Protein AF-A0A938TES0-F1 (afdb_monomer_lite)

Sequence (71 aa):
MKKKIILFFVIVSLIISNSCNSPTEPEPIYKDPLTMTWTVDTLEYPDAFQTTLSSIWGSSPNDVYAVGHSE

Foldseek 3Di:
DVVVVVVVVVVVVVVVVVPPDDPPPPDPDDDDPVPDDDDDDDDDDPPFPDDDWDDKDAPDPPGIDTDDDTD

Structure (mmCIF, N/CA/C/O backbone):
data_AF-A0A938TES0-F1
#
_entry.id   AF-A0A938TES0-F1
#
loop_
_atom_site.group_PDB
_atom_site.id
_atom_site.type_symbol
_atom_site.label_atom_id
_atom_site.label_alt_id
_atom_site.label_comp_id
_atom_site.label_asym_id
_atom_site.label_entity_id
_atom_site.label_seq_id
_atom_site.pdbx_PDB_ins_code
_atom_site.Cartn_x
_atom_site.Cartn_y
_atom_site.Cartn_z
_atom_site.occupancy
_atom_site.B_iso_or_equiv
_atom_site.auth_seq_id
_atom_site.auth_comp_id
_atom_site.auth_asym_id
_atom_site.auth_atom_id
_atom_site.pdbx_PDB_model_num
ATOM 1 N N . MET A 1 1 ? -59.455 -16.605 29.569 1.00 62.22 1 MET A N 1
ATOM 2 C CA . MET A 1 1 ? -58.481 -16.941 28.501 1.00 62.22 1 MET A CA 1
ATOM 3 C C . MET A 1 1 ? -58.008 -15.719 27.719 1.00 62.22 1 MET A C 1
ATOM 5 O O . MET A 1 1 ? -56.812 -15.476 27.711 1.00 62.22 1 MET A O 1
ATOM 9 N N . LYS A 1 2 ? -58.909 -14.891 27.166 1.00 70.75 2 LYS A N 1
ATOM 10 C CA . LYS A 1 2 ? -58.559 -13.690 26.375 1.00 70.75 2 LYS A CA 1
ATOM 11 C C . LYS A 1 2 ? -57.610 -12.702 27.088 1.00 70.75 2 LYS A C 1
ATOM 13 O O . LYS A 1 2 ? -56.630 -12.278 26.496 1.00 70.75 2 LYS A O 1
ATOM 18 N N . LYS A 1 3 ? -57.817 -12.427 28.387 1.00 72.38 3 LYS A N 1
ATOM 19 C CA . LYS A 1 3 ? -56.913 -11.570 29.192 1.00 72.38 3 LYS A CA 1
ATOM 20 C C . LYS A 1 3 ? -55.503 -12.152 29.387 1.00 72.38 3 LYS A C 1
ATOM 22 O O . LYS A 1 3 ? -54.547 -11.393 29.400 1.00 72.38 3 LYS A O 1
ATOM 27 N N . LYS A 1 4 ? -55.366 -13.481 29.502 1.00 75.56 4 LYS A N 1
ATOM 28 C CA . LYS A 1 4 ? -54.053 -14.147 29.622 1.00 75.56 4 LYS A CA 1
ATOM 29 C C . LYS A 1 4 ? -53.281 -14.099 28.299 1.00 75.56 4 LYS A C 1
ATOM 31 O O . LYS A 1 4 ? -52.076 -13.914 28.316 1.00 75.56 4 LYS A O 1
ATOM 36 N N . ILE A 1 5 ? -53.995 -14.202 27.175 1.00 82.81 5 ILE A N 1
ATOM 37 C CA . ILE A 1 5 ? -53.425 -14.064 25.826 1.00 82.81 5 ILE A CA 1
ATOM 38 C C . ILE A 1 5 ? -52.947 -12.627 25.588 1.00 82.81 5 ILE A C 1
ATOM 40 O O . ILE A 1 5 ? -51.818 -12.429 25.164 1.00 82.81 5 ILE A O 1
ATOM 44 N N . ILE A 1 6 ? -53.762 -11.623 25.932 1.00 84.44 6 ILE A N 1
ATOM 45 C CA . ILE A 1 6 ? -53.370 -10.207 25.814 1.00 84.44 6 ILE A CA 1
ATOM 46 C C . ILE A 1 6 ? -52.147 -9.907 26.691 1.00 84.44 6 ILE A C 1
ATOM 48 O O . ILE A 1 6 ? -51.199 -9.288 26.223 1.00 84.44 6 ILE A O 1
ATOM 52 N N . LEU A 1 7 ? -52.132 -10.397 27.935 1.00 86.38 7 LEU A N 1
ATOM 53 C CA . LEU A 1 7 ? -50.995 -10.220 28.839 1.00 86.38 7 LEU A CA 1
ATOM 54 C C . LEU A 1 7 ? -49.713 -10.861 28.283 1.00 86.38 7 LEU A C 1
ATOM 56 O O . LEU A 1 7 ? -48.650 -10.258 28.362 1.00 86.38 7 LEU A O 1
ATOM 60 N N . PHE A 1 8 ? -49.821 -12.045 27.676 1.00 90.56 8 PHE A N 1
ATOM 61 C CA . PHE A 1 8 ? -48.697 -12.717 27.027 1.00 90.56 8 PHE A CA 1
ATOM 62 C C . PHE A 1 8 ? -48.117 -11.882 25.876 1.00 90.56 8 PHE A C 1
ATOM 64 O O . PHE A 1 8 ? -46.908 -11.677 25.828 1.00 90.56 8 PHE A O 1
ATOM 71 N N . PHE A 1 9 ? -48.964 -11.325 25.005 1.00 90.31 9 PHE A N 1
ATOM 72 C CA . PHE A 1 9 ? -48.507 -10.462 23.909 1.00 90.31 9 PHE A CA 1
ATOM 73 C C . PHE A 1 9 ? -47.845 -9.167 24.398 1.00 90.31 9 PHE A C 1
ATOM 75 O O . PHE A 1 9 ? -46.836 -8.754 23.832 1.00 90.31 9 PHE A O 1
ATOM 82 N N . VAL A 1 10 ? -48.360 -8.553 25.469 1.00 91.44 10 VAL A N 1
ATOM 83 C CA . VAL A 1 10 ? -47.747 -7.356 26.073 1.00 91.44 10 VAL A CA 1
ATOM 84 C C . VAL A 1 10 ? -46.367 -7.677 26.651 1.00 91.44 10 VAL A C 1
ATOM 86 O O . VAL A 1 10 ? -45.424 -6.925 26.423 1.00 91.44 10 VAL A O 1
ATOM 89 N N . ILE A 1 11 ? -46.225 -8.810 27.345 1.00 88.25 11 ILE A N 1
ATOM 90 C CA . ILE A 1 11 ? -44.943 -9.254 27.913 1.00 88.25 11 ILE A CA 1
ATOM 91 C C . ILE A 1 11 ? -43.925 -9.535 26.803 1.00 88.25 11 ILE A C 1
ATOM 93 O O . ILE A 1 11 ? -42.795 -9.060 26.878 1.00 88.25 11 ILE A O 1
ATOM 97 N N . VAL A 1 12 ? -44.326 -10.252 25.749 1.00 87.38 12 VAL A N 1
ATOM 98 C CA . VAL A 1 12 ? -43.452 -10.556 24.605 1.00 87.38 12 VAL A CA 1
ATOM 99 C C . VAL A 1 12 ? -43.014 -9.277 23.890 1.00 87.38 12 VAL A C 1
ATOM 101 O O . VAL A 1 12 ? -41.830 -9.113 23.610 1.00 87.38 12 VAL A O 1
ATOM 104 N N . SER A 1 13 ? -43.934 -8.334 23.661 1.00 84.12 13 SER A N 1
ATOM 105 C CA . SER A 1 13 ? -43.600 -7.037 23.065 1.00 84.12 13 SER A CA 1
ATOM 106 C C . SER A 1 13 ? -42.599 -6.256 23.916 1.00 84.12 13 SER A C 1
ATOM 108 O O . SER A 1 13 ? -41.679 -5.670 23.362 1.00 84.12 13 SER A O 1
ATOM 110 N N . LEU A 1 14 ? -42.743 -6.264 25.245 1.00 81.12 14 LEU A N 1
ATOM 111 C CA . LEU A 1 14 ? -41.838 -5.557 26.153 1.00 81.12 14 LEU A CA 1
ATOM 112 C C . LEU A 1 14 ? -40.421 -6.156 26.140 1.00 81.12 14 LEU A C 1
ATOM 114 O O . LEU A 1 14 ? -39.441 -5.418 26.216 1.00 81.12 14 LEU A O 1
ATOM 118 N N . ILE A 1 15 ? -40.311 -7.483 26.019 1.00 76.94 15 ILE A N 1
ATOM 119 C CA . ILE A 1 15 ? -39.025 -8.192 25.934 1.00 76.94 15 ILE A CA 1
ATOM 120 C C . ILE A 1 15 ? -38.302 -7.840 24.629 1.00 76.94 15 ILE A C 1
ATOM 122 O O . ILE A 1 15 ? -37.115 -7.524 24.658 1.00 76.94 15 ILE A O 1
ATOM 126 N N . ILE A 1 16 ? -39.015 -7.829 23.498 1.00 76.25 16 ILE A N 1
ATOM 127 C CA . ILE A 1 16 ? -38.425 -7.521 22.185 1.00 76.25 16 ILE A CA 1
ATOM 128 C C . ILE A 1 16 ? -37.933 -6.063 22.136 1.00 76.25 16 ILE A C 1
ATOM 130 O O . ILE A 1 16 ? -36.837 -5.812 21.642 1.00 76.25 16 ILE A O 1
ATOM 134 N N . SER A 1 17 ? -38.678 -5.113 22.718 1.00 74.19 17 SER A N 1
ATOM 135 C CA . SER A 1 17 ? -38.294 -3.691 22.758 1.00 74.19 17 SER A CA 1
ATOM 136 C C . SER A 1 17 ? -37.014 -3.407 23.550 1.00 74.19 17 SER A C 1
ATOM 138 O O . SER A 1 17 ? -36.325 -2.436 23.257 1.00 74.19 17 SER A O 1
ATOM 140 N N . ASN A 1 18 ? -36.689 -4.230 24.552 1.00 68.25 18 ASN A N 1
ATOM 141 C CA . ASN A 1 18 ? -35.478 -4.073 25.367 1.00 68.25 18 ASN A CA 1
ATOM 142 C C . ASN A 1 18 ? -34.290 -4.902 24.843 1.00 68.25 18 ASN A C 1
ATOM 144 O O . ASN A 1 18 ? -33.203 -4.835 25.410 1.00 68.25 18 ASN A O 1
ATOM 148 N N . SER A 1 19 ? -34.477 -5.679 23.768 1.00 68.12 19 SER A N 1
ATOM 149 C CA . SER A 1 19 ? -33.467 -6.605 23.237 1.00 68.12 19 SER A CA 1
ATOM 150 C C . SER A 1 19 ? -32.586 -6.017 22.123 1.00 68.12 19 SER A C 1
ATOM 152 O O . SER A 1 19 ? -31.790 -6.748 21.535 1.00 68.12 19 SER A O 1
ATOM 154 N N . CYS A 1 20 ? -32.691 -4.721 21.822 1.00 66.88 20 CYS A N 1
ATOM 155 C CA . CYS A 1 20 ? -31.809 -4.044 20.868 1.00 66.88 20 CYS A CA 1
ATOM 156 C C . CYS A 1 20 ? -30.793 -3.171 21.600 1.00 66.88 20 CYS A C 1
ATOM 158 O O . CYS A 1 20 ? -30.951 -1.962 21.679 1.00 66.88 20 CYS A O 1
ATOM 160 N N . ASN A 1 21 ? -29.746 -3.803 22.112 1.00 61.81 21 ASN A N 1
ATOM 161 C CA . ASN A 1 21 ? -28.439 -3.186 22.309 1.00 61.81 21 ASN A CA 1
ATOM 162 C C . ASN A 1 21 ? -27.433 -4.309 22.086 1.00 61.81 21 ASN A C 1
ATOM 164 O O . ASN A 1 21 ? -27.155 -5.071 23.005 1.00 61.81 21 ASN A O 1
ATOM 168 N N . SER A 1 22 ? -26.977 -4.483 20.846 1.00 63.59 22 SER A N 1
ATOM 169 C CA . SER A 1 22 ? -25.912 -5.436 20.534 1.00 63.59 22 SER A CA 1
ATOM 170 C C . SER A 1 22 ? -24.586 -4.756 20.886 1.00 63.59 22 SER A C 1
ATOM 172 O O . SER A 1 22 ? -24.189 -3.859 20.148 1.00 63.59 22 SER A O 1
ATOM 174 N N . PRO A 1 23 ? -23.895 -5.110 21.987 1.00 59.03 23 PRO A N 1
ATOM 175 C CA . PRO A 1 23 ? -22.634 -4.481 22.370 1.00 59.03 23 PRO A CA 1
ATOM 176 C C . PRO A 1 23 ? -21.431 -5.272 21.830 1.00 59.03 23 PRO A C 1
ATOM 178 O O . 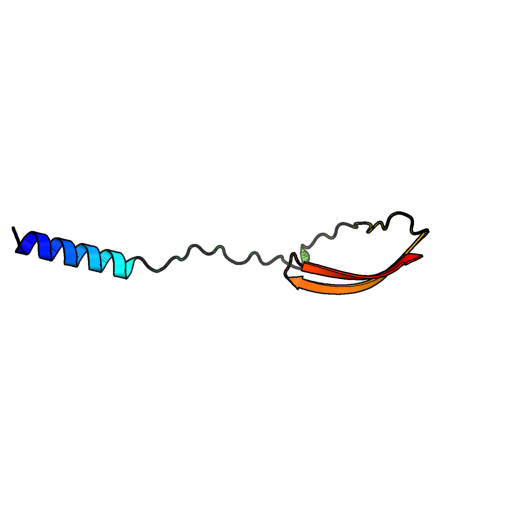PRO A 1 23 ? -20.313 -5.103 22.293 1.00 59.03 23 PRO A O 1
ATOM 181 N N . THR A 1 24 ? -21.660 -6.203 20.904 1.00 62.06 24 THR A N 1
ATOM 182 C CA . THR A 1 24 ? -20.696 -7.228 20.489 1.00 62.06 24 THR A CA 1
ATOM 183 C C . THR A 1 24 ? -19.809 -6.825 19.320 1.00 62.06 24 THR A C 1
ATOM 185 O O . THR A 1 24 ? -19.119 -7.690 18.785 1.00 62.06 24 THR A O 1
ATOM 188 N N . GLU A 1 25 ? -19.794 -5.553 18.914 1.00 72.19 25 GLU A N 1
ATOM 189 C CA . GLU A 1 25 ? -18.786 -5.100 17.957 1.00 72.19 25 GLU A CA 1
ATOM 190 C C . GLU A 1 25 ? -17.409 -5.204 18.635 1.00 72.19 25 GLU A C 1
ATOM 192 O O . GLU A 1 25 ? -17.207 -4.589 19.686 1.00 72.19 25 GLU A O 1
ATOM 197 N N . PRO A 1 26 ? -16.487 -6.044 18.125 1.00 72.94 26 PRO A N 1
ATOM 198 C CA . PRO A 1 26 ? -15.154 -6.148 18.698 1.00 72.94 26 PRO A CA 1
ATOM 199 C C . PRO A 1 26 ? -14.498 -4.770 18.671 1.00 72.94 26 PRO A C 1
ATOM 201 O O . PRO A 1 26 ? -14.600 -4.070 17.662 1.00 72.94 26 PRO A O 1
ATOM 204 N N . GLU A 1 27 ? -13.817 -4.385 19.753 1.00 75.31 27 GLU A N 1
ATOM 205 C CA . GLU A 1 27 ? -13.053 -3.138 19.748 1.00 75.31 27 GLU A CA 1
ATOM 206 C C . GLU A 1 27 ? -12.113 -3.118 18.531 1.00 75.31 27 GLU A C 1
ATOM 208 O O . GLU A 1 27 ? -11.469 -4.136 18.234 1.00 75.31 27 GLU A O 1
ATOM 213 N N . PRO A 1 28 ? -12.041 -1.995 17.793 1.00 75.62 28 PRO A N 1
ATOM 214 C CA . PRO A 1 28 ? -11.181 -1.904 16.628 1.00 75.62 28 PRO A CA 1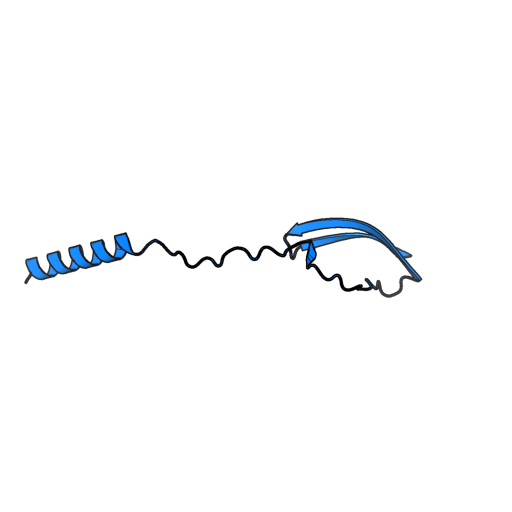
ATOM 215 C C . PRO A 1 28 ? -9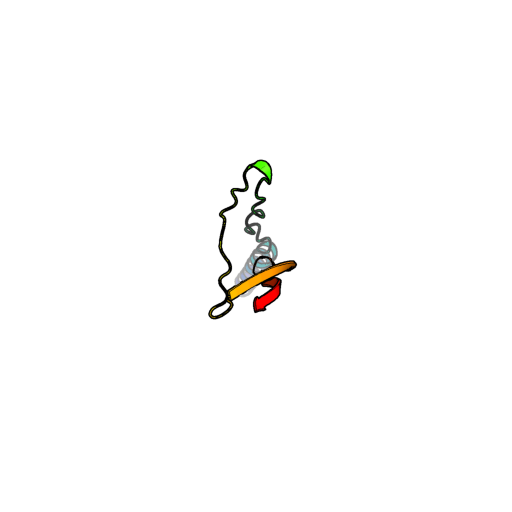.743 -2.192 17.060 1.00 75.62 28 PRO A C 1
ATOM 217 O O . PRO A 1 28 ? -9.198 -1.520 17.935 1.00 75.62 28 PRO A O 1
ATOM 220 N N . ILE A 1 29 ? -9.126 -3.210 16.455 1.00 77.19 29 ILE A N 1
ATOM 221 C CA . ILE A 1 29 ? -7.749 -3.601 16.763 1.00 77.19 29 ILE A CA 1
ATOM 222 C C . ILE A 1 29 ? -6.822 -2.462 16.328 1.00 77.19 29 ILE A C 1
ATOM 224 O O . ILE A 1 29 ? -6.468 -2.340 15.154 1.00 77.19 29 ILE A O 1
ATOM 228 N N . TYR A 1 30 ? -6.422 -1.625 17.282 1.00 80.00 30 TYR A N 1
ATOM 229 C CA . TYR A 1 30 ? -5.409 -0.602 17.071 1.00 80.00 30 TYR A CA 1
ATOM 230 C C . TYR A 1 30 ? -4.026 -1.256 17.131 1.00 80.00 30 TYR A C 1
ATOM 232 O O . TYR A 1 30 ? -3.579 -1.703 18.187 1.00 80.00 30 TYR A O 1
ATOM 240 N N . LYS A 1 31 ? -3.345 -1.345 15.985 1.00 77.94 31 LYS A N 1
ATOM 241 C CA . LYS A 1 31 ? -1.952 -1.800 15.937 1.00 77.94 31 LYS A CA 1
ATOM 242 C C . LYS A 1 31 ? -1.059 -0.673 16.444 1.00 77.94 31 LYS A C 1
ATOM 244 O O . LYS A 1 31 ? -1.032 0.393 15.833 1.00 77.94 31 LYS A O 1
ATOM 249 N N . ASP A 1 32 ? -0.323 -0.915 17.527 1.00 82.88 32 ASP A N 1
ATOM 250 C CA . ASP A 1 32 ? 0.685 0.028 18.012 1.00 82.88 32 ASP A CA 1
ATOM 251 C C . ASP A 1 32 ? 1.748 0.237 16.913 1.00 82.88 32 ASP A C 1
ATOM 253 O O . ASP A 1 32 ? 2.409 -0.739 16.528 1.00 82.88 32 ASP A O 1
ATOM 257 N N . PRO A 1 33 ? 1.934 1.475 16.409 1.00 82.19 33 PRO A N 1
ATOM 258 C CA . PRO A 1 33 ? 2.939 1.786 15.396 1.00 82.19 33 PRO A CA 1
ATOM 259 C C . PRO A 1 33 ? 4.356 1.345 15.780 1.00 82.19 33 PRO A C 1
ATOM 261 O O . PRO A 1 33 ? 5.148 1.016 14.902 1.00 82.19 33 PRO A O 1
ATOM 264 N N . LEU A 1 34 ? 4.674 1.297 17.079 1.00 82.25 34 LEU A N 1
ATOM 265 C CA . LEU A 1 34 ? 5.980 0.883 17.599 1.00 82.25 34 LEU A CA 1
ATOM 266 C C . LEU A 1 34 ? 6.210 -0.631 17.505 1.00 82.25 34 LEU A C 1
ATOM 268 O O . LEU A 1 34 ? 7.348 -1.087 17.590 1.00 82.25 34 LEU A O 1
ATOM 272 N N . THR A 1 35 ? 5.142 -1.410 17.327 1.00 88.69 35 THR A N 1
ATOM 273 C CA . THR A 1 35 ? 5.187 -2.879 17.226 1.00 88.69 35 THR A CA 1
ATOM 274 C C . THR A 1 35 ? 4.978 -3.391 15.802 1.00 88.69 35 THR A C 1
ATOM 276 O O . THR A 1 35 ? 5.024 -4.600 15.575 1.00 88.69 35 THR A O 1
ATOM 279 N N . MET A 1 36 ? 4.748 -2.499 14.828 1.00 82.88 36 MET A N 1
ATOM 280 C CA . MET A 1 36 ? 4.573 -2.893 13.432 1.00 82.88 36 MET A CA 1
ATOM 281 C C . MET A 1 36 ? 5.873 -3.476 12.873 1.00 82.88 36 MET A C 1
ATOM 283 O O . MET A 1 36 ? 6.875 -2.780 12.715 1.00 82.88 36 MET A O 1
ATOM 287 N N . THR A 1 37 ? 5.840 -4.764 12.542 1.00 88.25 37 THR A N 1
ATOM 288 C CA . THR A 1 37 ? 6.909 -5.441 11.815 1.00 88.25 37 THR A CA 1
ATOM 289 C C . THR A 1 37 ? 6.624 -5.373 10.320 1.00 88.25 37 THR A C 1
ATOM 291 O O . THR A 1 37 ? 5.570 -5.796 9.847 1.00 88.25 37 THR A O 1
ATOM 294 N N . TRP A 1 38 ? 7.571 -4.823 9.564 1.00 82.50 38 TRP A N 1
ATOM 295 C CA . TRP A 1 38 ? 7.495 -4.775 8.109 1.00 82.50 38 TRP A CA 1
ATOM 296 C C . TRP A 1 38 ? 8.229 -5.974 7.521 1.00 82.50 38 TRP A C 1
ATOM 298 O O . TRP A 1 38 ? 9.390 -6.223 7.849 1.00 82.50 38 TRP A O 1
ATOM 308 N N . THR A 1 39 ? 7.559 -6.711 6.643 1.00 86.94 39 THR A N 1
ATOM 309 C CA . THR A 1 39 ? 8.194 -7.703 5.776 1.00 86.94 39 THR A CA 1
ATOM 310 C C . THR A 1 39 ? 8.468 -7.061 4.428 1.00 86.94 39 THR A C 1
ATOM 312 O O . THR A 1 39 ? 7.583 -6.424 3.858 1.00 86.94 39 THR A O 1
ATOM 315 N N . VAL A 1 40 ? 9.688 -7.222 3.922 1.00 84.69 40 VAL A N 1
ATOM 316 C CA . VAL A 1 40 ? 10.003 -6.817 2.552 1.00 84.69 40 VAL A CA 1
ATOM 317 C C . VAL A 1 40 ? 9.353 -7.824 1.616 1.00 84.69 40 VAL A C 1
ATOM 319 O O . VAL A 1 40 ? 9.640 -9.016 1.706 1.00 84.69 40 VAL A O 1
ATOM 322 N N . ASP A 1 41 ? 8.488 -7.328 0.740 1.00 83.19 41 ASP A N 1
ATOM 323 C CA . ASP A 1 41 ? 7.932 -8.086 -0.372 1.00 83.19 41 ASP A CA 1
ATOM 324 C C . ASP A 1 41 ? 8.418 -7.464 -1.685 1.00 83.19 41 ASP A C 1
ATOM 326 O O . ASP A 1 41 ? 8.628 -6.250 -1.766 1.00 83.19 41 ASP A O 1
ATOM 330 N N . THR A 1 42 ? 8.650 -8.296 -2.696 1.00 84.12 42 THR A N 1
ATOM 331 C CA . THR A 1 42 ? 9.113 -7.846 -4.013 1.00 84.12 42 THR A CA 1
ATOM 332 C C . THR A 1 42 ? 7.942 -7.909 -4.976 1.00 84.12 42 THR A C 1
ATOM 334 O O . THR A 1 42 ? 7.451 -8.986 -5.298 1.00 84.12 42 THR A O 1
ATOM 337 N N . LEU A 1 43 ? 7.498 -6.746 -5.449 1.00 84.06 43 LEU A N 1
ATOM 338 C CA . LEU A 1 43 ? 6.489 -6.663 -6.499 1.00 84.06 43 LEU A CA 1
ATOM 339 C C . LEU A 1 43 ? 7.157 -6.976 -7.842 1.00 84.06 43 LEU A C 1
ATOM 341 O O . LEU A 1 43 ? 7.804 -6.116 -8.437 1.00 84.06 43 LEU A O 1
ATOM 345 N N . GLU A 1 44 ? 7.041 -8.227 -8.280 1.00 83.75 44 GLU A N 1
ATOM 346 C CA . GLU A 1 44 ? 7.531 -8.689 -9.578 1.00 83.75 44 GLU A CA 1
ATOM 347 C C . GLU A 1 44 ? 6.502 -8.383 -10.672 1.00 83.75 44 GLU A C 1
ATOM 349 O O . GLU A 1 44 ? 5.321 -8.718 -10.544 1.00 83.75 44 GLU A O 1
ATOM 354 N N . TYR A 1 45 ? 6.956 -7.754 -11.757 1.00 86.88 45 TYR A N 1
ATOM 355 C CA . TYR A 1 45 ? 6.179 -7.612 -12.982 1.00 86.88 45 TYR A CA 1
ATOM 356 C C . TYR A 1 45 ? 6.797 -8.523 -14.049 1.00 86.88 45 TYR A C 1
ATOM 358 O O . TYR A 1 45 ? 7.916 -8.246 -14.488 1.00 86.88 45 TYR A O 1
ATOM 366 N N . PRO A 1 46 ? 6.123 -9.624 -14.436 1.00 89.44 46 PRO A N 1
ATOM 367 C CA . PRO A 1 46 ? 6.662 -10.561 -15.412 1.00 89.44 46 PRO A CA 1
ATOM 368 C C . PRO A 1 46 ? 7.055 -9.854 -16.708 1.00 89.44 46 PRO A C 1
ATOM 370 O O . PRO A 1 46 ? 6.368 -8.936 -17.152 1.00 89.44 46 PRO A O 1
ATOM 373 N N . ASP A 1 47 ? 8.166 -10.294 -17.293 1.00 90.50 47 ASP A N 1
ATOM 374 C CA . ASP A 1 47 ? 8.723 -9.795 -18.556 1.00 90.50 47 ASP A CA 1
ATOM 375 C C . ASP A 1 47 ? 9.258 -8.350 -18.542 1.00 90.50 47 ASP A C 1
ATOM 377 O O . ASP A 1 47 ? 9.870 -7.939 -19.527 1.00 90.50 47 ASP A O 1
ATOM 381 N N . ALA A 1 48 ? 9.127 -7.609 -17.433 1.00 90.25 48 ALA A N 1
ATOM 382 C CA . ALA A 1 48 ? 9.794 -6.320 -17.273 1.00 90.25 48 ALA A CA 1
ATOM 383 C C . ALA A 1 48 ? 11.240 -6.511 -16.799 1.00 90.25 48 ALA A C 1
ATOM 385 O O . ALA A 1 48 ? 11.499 -7.116 -15.755 1.00 90.25 48 ALA A O 1
ATOM 386 N N . PHE A 1 49 ? 12.205 -5.950 -17.526 1.00 89.75 49 PHE A N 1
ATOM 387 C CA . PHE A 1 49 ? 13.607 -5.951 -17.095 1.00 89.75 49 PHE A CA 1
ATOM 388 C C . PHE A 1 49 ? 13.885 -4.864 -16.047 1.00 89.75 49 PHE A C 1
ATOM 390 O O . PHE A 1 49 ? 14.908 -4.907 -15.360 1.00 89.75 49 PHE A O 1
ATOM 397 N N . GLN A 1 50 ? 12.969 -3.902 -15.900 1.00 89.75 50 GLN A N 1
ATOM 398 C CA . GLN A 1 50 ? 12.998 -2.891 -14.852 1.00 89.75 50 GLN A CA 1
ATOM 399 C C . GLN A 1 50 ? 11.581 -2.584 -14.359 1.00 89.75 50 GLN A C 1
ATOM 401 O O . GLN A 1 50 ? 10.700 -2.271 -15.148 1.00 89.75 50 GLN A O 1
ATOM 406 N N . THR A 1 51 ? 11.379 -2.582 -13.037 1.00 91.25 51 THR A N 1
ATOM 407 C CA . THR A 1 51 ? 10.141 -2.102 -12.397 1.00 91.25 51 THR A CA 1
ATOM 408 C C . THR A 1 51 ? 10.486 -1.038 -11.360 1.00 91.25 51 THR A C 1
ATOM 410 O O . THR A 1 51 ? 11.224 -1.296 -10.412 1.00 91.25 51 THR A O 1
ATOM 413 N N . THR A 1 52 ? 9.973 0.178 -11.542 1.00 91.44 52 THR A N 1
ATOM 414 C CA . THR A 1 52 ? 10.193 1.315 -10.634 1.00 91.44 52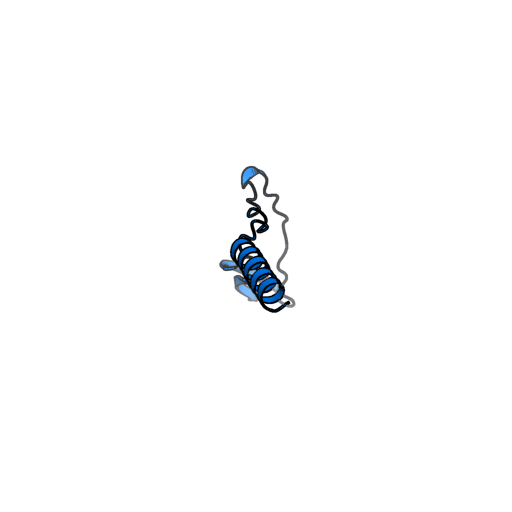 THR A CA 1
ATOM 415 C C . THR A 1 52 ? 8.857 1.814 -10.111 1.00 91.44 52 THR A C 1
ATOM 417 O O . THR A 1 52 ? 8.044 2.285 -10.897 1.00 91.44 52 THR A O 1
ATOM 420 N N . LEU A 1 53 ? 8.633 1.770 -8.797 1.00 91.81 53 LEU A N 1
ATOM 421 C CA . LEU A 1 53 ? 7.426 2.316 -8.167 1.00 91.81 53 LEU A CA 1
ATOM 422 C C . LEU A 1 53 ? 7.651 3.774 -7.759 1.00 91.81 53 LEU A C 1
ATOM 424 O O . LEU A 1 53 ? 8.656 4.106 -7.137 1.00 91.81 53 LEU A O 1
ATOM 428 N N . SER A 1 54 ? 6.715 4.651 -8.114 1.00 95.31 54 SER A N 1
ATOM 429 C CA . SER A 1 54 ? 6.801 6.099 -7.885 1.00 95.31 54 SER A CA 1
ATOM 430 C C . SER A 1 54 ? 5.817 6.603 -6.832 1.00 95.31 54 SER A C 1
ATOM 432 O O . SER A 1 54 ? 6.074 7.625 -6.199 1.00 95.31 54 SER A O 1
ATOM 434 N N . SER A 1 55 ? 4.680 5.928 -6.644 1.00 96.06 55 SER A N 1
ATOM 435 C CA . SER A 1 55 ? 3.681 6.325 -5.646 1.00 96.06 55 SER A CA 1
ATOM 436 C C . SER A 1 55 ? 2.748 5.173 -5.263 1.00 96.06 55 SER A C 1
ATOM 438 O O . SER A 1 55 ? 2.610 4.206 -6.014 1.00 96.06 55 SER A O 1
ATOM 440 N N . ILE A 1 56 ? 2.101 5.301 -4.099 1.00 93.88 56 ILE A N 1
ATOM 441 C CA . ILE A 1 56 ? 1.115 4.364 -3.548 1.00 93.88 56 ILE A CA 1
ATOM 442 C C . ILE A 1 56 ? -0.034 5.138 -2.880 1.00 93.88 56 ILE A C 1
ATOM 444 O O . ILE A 1 56 ? 0.201 6.142 -2.205 1.00 93.88 56 ILE A O 1
ATOM 448 N N . TRP A 1 57 ? -1.273 4.676 -3.051 1.00 96.62 57 TRP A N 1
ATOM 449 C CA . TRP A 1 57 ? -2.461 5.182 -2.347 1.00 96.62 57 TRP A CA 1
ATOM 450 C C . TRP A 1 57 ? -3.470 4.052 -2.092 1.00 96.62 57 TRP A C 1
ATOM 452 O O . TRP A 1 57 ? -3.374 2.988 -2.695 1.00 96.62 57 TRP A O 1
ATOM 462 N N . GLY A 1 58 ? -4.460 4.265 -1.219 1.00 95.81 58 GLY A N 1
ATOM 463 C CA . GLY A 1 58 ? -5.501 3.267 -0.948 1.00 95.81 58 GLY A CA 1
ATOM 464 C C . GLY A 1 58 ? -6.833 3.886 -0.536 1.00 95.81 58 GLY A C 1
ATOM 465 O O . GLY A 1 58 ? -6.860 4.959 0.065 1.00 95.81 58 GLY A O 1
ATOM 466 N N . SER A 1 59 ? -7.934 3.215 -0.882 1.00 96.38 59 SER A N 1
ATOM 467 C CA . SER A 1 59 ? -9.303 3.618 -0.513 1.00 96.38 59 SER A CA 1
ATOM 468 C C . SER A 1 59 ? -9.798 2.894 0.749 1.00 96.38 59 SER A C 1
ATOM 470 O O . SER A 1 59 ? -10.654 3.401 1.473 1.00 96.38 59 SER A O 1
ATOM 472 N N . SER A 1 60 ? -9.242 1.710 1.025 1.00 94.94 60 SER A N 1
ATOM 473 C CA . SER A 1 60 ? -9.544 0.861 2.179 1.00 94.94 60 SER A CA 1
ATOM 474 C C . SER A 1 60 ? -8.358 -0.078 2.472 1.00 94.94 60 SER A C 1
ATOM 476 O O . SER A 1 60 ? -7.457 -0.183 1.637 1.00 94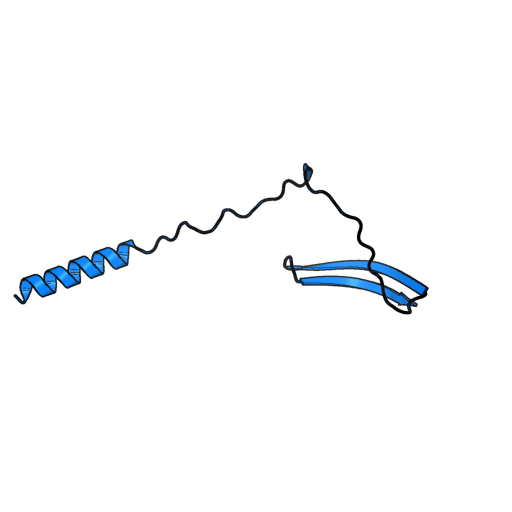.94 60 SER A O 1
ATOM 478 N N . PRO A 1 61 ? -8.333 -0.806 3.609 1.00 88.81 61 PRO A N 1
ATOM 479 C CA . PRO A 1 61 ? -7.244 -1.738 3.934 1.00 88.81 61 PRO A CA 1
ATOM 480 C C . PRO A 1 61 ? -6.990 -2.845 2.897 1.00 88.81 61 PRO A C 1
ATOM 482 O O . PRO A 1 61 ? -5.916 -3.441 2.907 1.00 88.81 61 PRO A O 1
ATOM 485 N N . ASN A 1 62 ? -7.964 -3.133 2.027 1.00 93.44 62 ASN A N 1
ATOM 486 C CA . ASN A 1 62 ? -7.884 -4.175 1.001 1.00 93.44 62 ASN A CA 1
ATOM 487 C C . ASN A 1 62 ? -7.892 -3.624 -0.433 1.00 93.44 62 ASN A C 1
ATOM 489 O O . ASN A 1 62 ? -7.863 -4.413 -1.371 1.00 93.44 62 ASN A O 1
ATOM 493 N N . ASP A 1 63 ? -7.944 -2.302 -0.6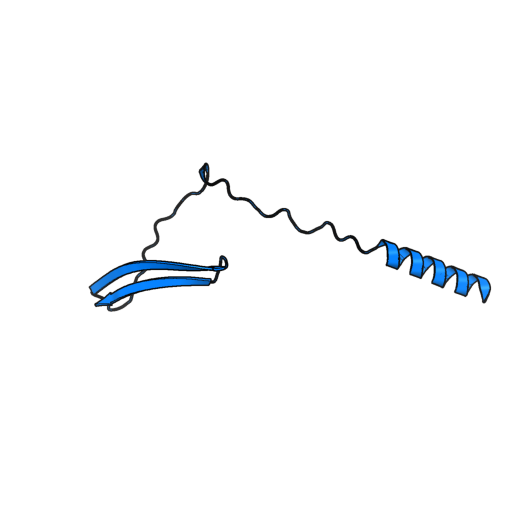09 1.00 96.56 63 ASP A N 1
ATOM 494 C CA . ASP A 1 63 ? -7.998 -1.659 -1.923 1.00 96.56 63 ASP A CA 1
ATOM 495 C C . ASP A 1 63 ? -6.893 -0.604 -2.026 1.00 96.56 63 ASP A C 1
ATOM 497 O O . ASP A 1 63 ? -7.031 0.530 -1.552 1.00 96.56 63 ASP A O 1
ATOM 501 N N . VAL A 1 64 ? -5.763 -1.037 -2.589 1.00 93.94 64 VAL A N 1
ATOM 502 C CA . VAL A 1 64 ? -4.495 -0.307 -2.649 1.00 93.94 64 VAL A CA 1
ATOM 503 C C . VAL A 1 64 ? -3.989 -0.304 -4.086 1.00 93.94 64 VAL A C 1
ATOM 505 O O . VAL A 1 64 ? -4.027 -1.318 -4.778 1.00 93.94 64 VAL A O 1
ATOM 508 N N . TYR A 1 65 ? -3.479 0.842 -4.515 1.00 93.88 65 TYR A N 1
ATOM 509 C CA . TYR A 1 65 ? -2.982 1.092 -5.858 1.00 93.88 65 TYR A CA 1
ATOM 510 C C . TYR A 1 65 ? -1.533 1.560 -5.771 1.00 93.88 65 TYR A C 1
ATOM 512 O O . TYR A 1 65 ? -1.188 2.387 -4.925 1.00 93.88 65 TYR A O 1
ATOM 520 N N . ALA A 1 66 ? -0.697 1.067 -6.680 1.00 92.44 66 ALA A N 1
ATOM 521 C CA . ALA A 1 66 ? 0.673 1.524 -6.861 1.00 92.44 66 ALA A CA 1
ATOM 522 C C . ALA A 1 66 ? 0.882 1.938 -8.321 1.00 92.44 66 ALA A C 1
ATOM 524 O O . ALA A 1 66 ? 0.324 1.324 -9.230 1.00 92.44 66 ALA A O 1
ATOM 525 N N . VAL A 1 67 ? 1.675 2.985 -8.548 1.00 93.56 67 VAL A N 1
ATOM 526 C CA . VAL A 1 67 ? 2.017 3.476 -9.892 1.00 93.56 67 VAL A CA 1
ATOM 527 C C . VAL A 1 67 ? 3.509 3.638 -10.050 1.00 93.56 67 VAL A C 1
ATOM 529 O O . VAL A 1 67 ? 4.237 3.838 -9.075 1.00 93.56 67 VAL A O 1
ATOM 532 N N . GLY A 1 68 ? 3.953 3.605 -11.298 1.00 92.94 68 GLY A N 1
ATOM 533 C CA . GLY A 1 68 ? 5.354 3.712 -11.634 1.00 92.94 68 GLY A CA 1
ATOM 534 C C . GLY A 1 68 ? 5.607 3.404 -13.099 1.00 92.94 68 GLY A C 1
ATOM 535 O O . GLY A 1 68 ? 4.755 3.655 -13.950 1.00 92.94 68 GLY A O 1
ATOM 536 N N . HIS A 1 69 ? 6.785 2.863 -13.368 1.00 92.44 69 HIS A N 1
ATOM 537 C CA . HIS A 1 69 ? 7.294 2.591 -14.698 1.00 92.44 69 HIS A CA 1
ATOM 538 C C . HIS A 1 69 ? 7.801 1.153 -14.796 1.00 92.44 69 HIS A C 1
ATOM 540 O O . HIS A 1 69 ? 8.538 0.700 -13.915 1.00 92.44 69 HIS A O 1
ATOM 546 N N . SER A 1 70 ? 7.417 0.464 -15.867 1.00 91.31 70 SER A N 1
ATOM 547 C CA . SER A 1 70 ? 7.891 -0.872 -16.225 1.00 91.31 70 SER A CA 1
ATOM 548 C C . SER A 1 70 ? 8.400 -0.851 -17.662 1.00 91.31 70 SER A C 1
ATOM 550 O O . SER A 1 70 ? 7.683 -0.354 -18.532 1.00 91.31 70 SER A O 1
ATOM 552 N N . GLU A 1 71 ? 9.590 -1.399 -17.884 1.00 88.94 71 GLU A N 1
ATOM 553 C CA . GLU A 1 71 ? 10.227 -1.538 -19.205 1.00 88.94 71 GLU A CA 1
ATOM 554 C C . GLU A 1 71 ? 10.446 -3.002 -19.561 1.00 88.94 71 GLU A C 1
ATOM 556 O O . GLU A 1 71 ? 10.855 -3.757 -18.643 1.00 88.94 71 GLU A O 1
#

Radius of gyration: 28.2 Å; chains: 1; bounding box: 72×23×49 Å

pLDDT: mean 83.81, std 9.77, range [59.03, 96.62]

Secondary structure (DSSP, 8-state):
-HHHHHHHHHHHHHHHHT------PPPP----GGG-PPPP-----TT-S-EEEEEEEEEETTEEEEEEEE-